Protein AF-A0A2V8G2F8-F1 (afdb_monomer)

Radius of gyration: 32.73 Å; Cα contacts (8 Å, |Δi|>4): 44; chains: 1; bounding box: 35×103×23 Å

Solvent-accessible surface area (backbone atoms only — not comparable to full-atom values): 5157 Å² total; per-residue (Å²): 143,82,89,82,77,84,78,80,83,79,76,80,81,80,70,84,77,74,73,76,74,78,73,80,69,78,70,74,78,72,82,82,72,46,71,67,55,50,40,32,48,44,48,53,66,35,79,44,55,71,45,35,56,50,26,42,51,52,21,44,73,72,76,41,60,56,88,78,44,84,61,67,82,78,46,84,118

Sequence (77 aa):
MALSTSRTRRKPRASTTRRPAPTSRKRPAGERYTVARKAEFLLNNAATAAEYEVARREVKALGLDPDAVPHVARQAR

Secondary structure (DSSP, 8-state):
---------PPP------PPP-----PPP-----HHHHHHHHHHH--SHHHHHHHHHHHHHTT--TTTS----TT--

Foldseek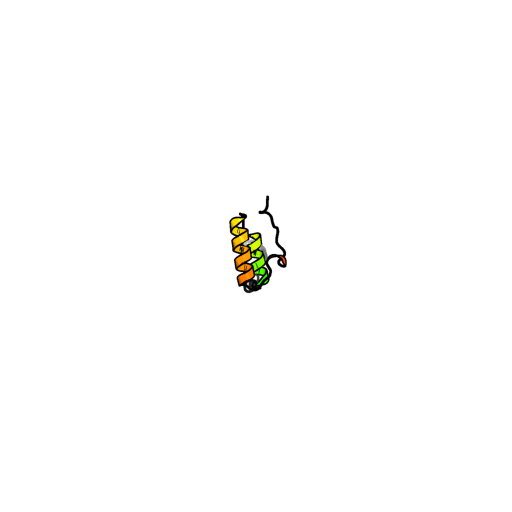 3Di:
DDDDDDDDDDDPDDDPDPPPDPPPPPDPPPDPQDLLNVLQCQCAPDPEPVSNVVSQVVNVVSVHHSVPRDYDPPHPD

pLDDT: mean 74.23, std 14.75, range [43.88, 93.69]

Mean predicted aligned error: 14.92 Å

Structure (mmCIF, N/CA/C/O backbone):
data_AF-A0A2V8G2F8-F1
#
_entry.id   AF-A0A2V8G2F8-F1
#
loop_
_atom_site.group_PDB
_atom_site.id
_atom_site.type_symbol
_atom_site.label_atom_id
_atom_site.label_alt_id
_atom_site.label_comp_id
_atom_site.label_asym_id
_atom_site.label_entity_id
_atom_site.label_seq_id
_atom_site.pdbx_PDB_ins_code
_atom_site.Cartn_x
_atom_site.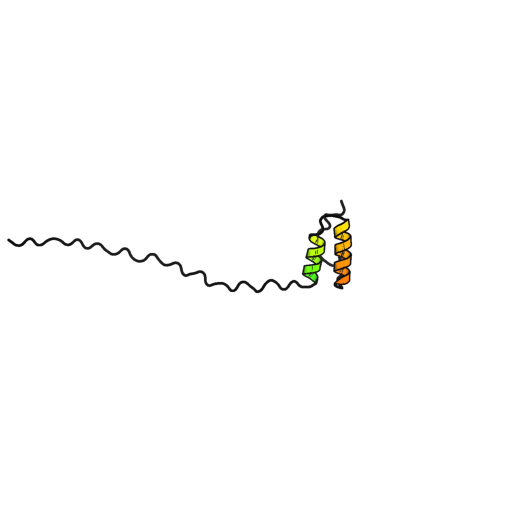Cartn_y
_atom_site.Cartn_z
_atom_site.occupancy
_atom_site.B_iso_or_equiv
_atom_site.auth_seq_id
_atom_site.auth_comp_id
_atom_site.auth_asym_id
_atom_site.auth_atom_id
_atom_site.pdbx_PDB_model_num
ATOM 1 N N . MET A 1 1 ? -22.366 94.094 -6.016 1.00 45.78 1 MET A N 1
ATOM 2 C CA . MET A 1 1 ? -21.206 93.306 -5.544 1.00 45.78 1 MET A CA 1
ATOM 3 C C . MET A 1 1 ? -21.708 92.162 -4.672 1.00 45.78 1 MET A C 1
ATOM 5 O O . MET A 1 1 ? -22.096 92.420 -3.547 1.00 45.78 1 MET A O 1
ATOM 9 N N . ALA A 1 2 ? -21.761 90.935 -5.197 1.00 45.97 2 ALA A N 1
ATOM 10 C CA . ALA A 1 2 ? -21.821 89.696 -4.410 1.00 45.97 2 ALA A CA 1
ATOM 11 C C . ALA A 1 2 ? -21.520 88.520 -5.356 1.00 45.97 2 ALA A C 1
ATOM 13 O O . ALA A 1 2 ? -22.326 88.174 -6.216 1.00 45.97 2 ALA A O 1
ATOM 14 N N . LEU A 1 3 ? -20.306 87.983 -5.253 1.00 52.03 3 LEU A N 1
ATOM 15 C CA . LEU A 1 3 ? -19.785 86.883 -6.063 1.00 52.03 3 LEU A CA 1
ATOM 16 C C . LEU A 1 3 ? -20.387 85.563 -5.558 1.00 52.03 3 LEU A C 1
ATOM 18 O O . LEU A 1 3 ? -19.993 85.069 -4.504 1.00 52.03 3 LEU A O 1
ATOM 22 N N . SER A 1 4 ? -21.342 84.996 -6.297 1.00 43.88 4 SER A N 1
ATOM 23 C CA . SER A 1 4 ? -21.880 83.660 -6.019 1.00 43.88 4 SER A CA 1
ATOM 24 C C . SER A 1 4 ? -20.966 82.618 -6.661 1.00 43.88 4 SER A C 1
ATOM 26 O O . SER A 1 4 ? -20.974 82.419 -7.876 1.00 43.88 4 SER A O 1
ATOM 28 N N . THR A 1 5 ? -20.100 82.012 -5.854 1.00 60.44 5 THR A N 1
ATOM 29 C CA . THR A 1 5 ? -19.135 81.010 -6.305 1.00 60.44 5 THR A CA 1
ATOM 30 C C . THR A 1 5 ? -19.820 79.657 -6.502 1.00 60.44 5 THR A C 1
ATOM 32 O O . THR A 1 5 ? -20.410 79.062 -5.600 1.00 60.44 5 THR A O 1
ATOM 35 N N . SER A 1 6 ? -19.741 79.155 -7.730 1.00 53.50 6 SER A N 1
ATOM 36 C CA . SER A 1 6 ? -20.261 77.868 -8.179 1.00 53.50 6 SER A CA 1
ATOM 37 C C . SER A 1 6 ? -19.492 76.707 -7.537 1.00 53.50 6 SER A C 1
ATOM 39 O O . SER A 1 6 ? -18.425 76.293 -7.988 1.00 53.50 6 SER A O 1
ATOM 41 N N . ARG A 1 7 ? -20.047 76.139 -6.461 1.00 59.94 7 ARG A N 1
ATOM 42 C CA . ARG A 1 7 ? -19.494 74.954 -5.792 1.00 59.94 7 ARG A CA 1
ATOM 43 C C . ARG A 1 7 ? -19.811 73.699 -6.614 1.00 59.94 7 ARG A C 1
ATOM 45 O O . ARG A 1 7 ? -20.896 73.130 -6.531 1.00 59.94 7 ARG A O 1
ATOM 52 N N . THR A 1 8 ? -18.853 73.264 -7.428 1.00 58.44 8 THR A N 1
ATOM 53 C CA . THR A 1 8 ? -18.925 72.030 -8.225 1.00 58.44 8 THR A CA 1
ATOM 54 C C . THR A 1 8 ? -19.195 70.807 -7.343 1.00 58.44 8 THR A C 1
ATOM 56 O O . THR A 1 8 ? -18.386 70.441 -6.488 1.00 58.44 8 THR A O 1
ATOM 59 N N . ARG A 1 9 ? -20.330 70.144 -7.575 1.00 57.88 9 ARG A N 1
ATOM 60 C CA . ARG A 1 9 ? -20.762 68.923 -6.885 1.00 57.88 9 ARG A CA 1
ATOM 61 C C . ARG A 1 9 ? -19.988 67.711 -7.427 1.00 57.88 9 ARG A C 1
ATOM 63 O O . ARG A 1 9 ? -20.434 67.060 -8.368 1.00 57.88 9 ARG A O 1
ATOM 70 N N . ARG A 1 10 ? -18.823 67.386 -6.853 1.00 57.66 10 ARG A N 1
ATOM 71 C CA . ARG A 1 10 ? -18.165 66.089 -7.109 1.00 57.66 10 ARG A CA 1
ATOM 72 C C . ARG A 1 10 ? -18.976 64.975 -6.431 1.00 57.66 10 ARG A C 1
ATOM 74 O O . ARG A 1 10 ? -19.153 64.988 -5.217 1.0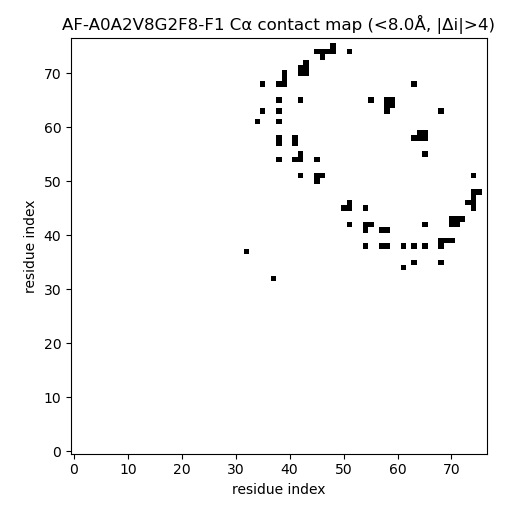0 57.66 10 ARG A O 1
ATOM 81 N N . LYS A 1 11 ? -19.491 64.029 -7.224 1.00 60.09 11 LYS A N 1
ATOM 82 C CA . LYS A 1 11 ? -20.160 62.806 -6.743 1.00 60.09 11 LYS A CA 1
ATOM 83 C C . LYS A 1 11 ? -19.159 61.935 -5.960 1.00 60.09 11 LYS A C 1
ATOM 85 O O . LYS A 1 11 ? -18.037 61.775 -6.443 1.00 60.09 11 LYS A O 1
ATOM 90 N N . PRO A 1 12 ? -19.526 61.316 -4.826 1.00 58.16 12 PRO A N 1
ATOM 91 C CA . PRO A 1 12 ? -18.706 60.256 -4.254 1.00 58.16 12 PRO A CA 1
ATOM 92 C C . PRO A 1 12 ? -18.773 59.024 -5.169 1.00 58.16 12 PRO A C 1
ATOM 94 O O . PRO A 1 12 ? -19.856 58.579 -5.552 1.00 58.16 12 PRO A O 1
ATOM 97 N N . ARG A 1 13 ? -17.612 58.483 -5.555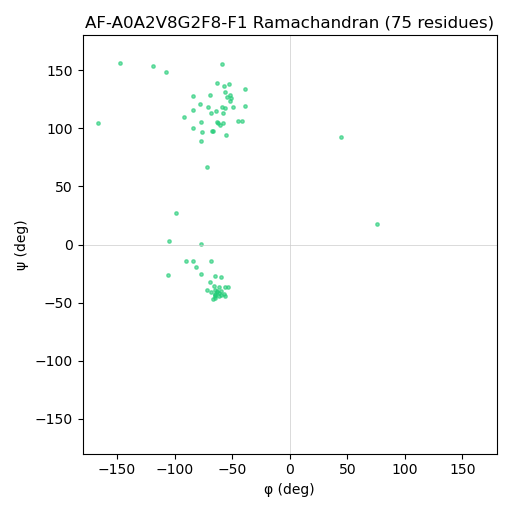 1.00 56.78 13 ARG A N 1
ATOM 98 C CA . ARG A 1 13 ? -17.521 57.183 -6.233 1.00 56.78 13 ARG A CA 1
ATOM 99 C C . ARG A 1 13 ? -18.030 56.125 -5.255 1.00 56.78 13 ARG A C 1
ATOM 101 O O . ARG A 1 13 ? -17.440 55.933 -4.196 1.00 56.78 13 ARG A O 1
ATOM 108 N N . ALA A 1 14 ? -19.144 55.491 -5.605 1.00 55.28 14 ALA A N 1
ATOM 109 C CA . ALA A 1 14 ? -19.731 54.414 -4.832 1.00 55.28 14 ALA A CA 1
ATOM 110 C C . ALA A 1 14 ? -18.726 53.260 -4.683 1.00 55.28 14 ALA A C 1
ATOM 112 O O . ALA A 1 14 ? -18.270 52.686 -5.668 1.00 55.28 14 ALA A O 1
ATOM 113 N N . SER A 1 15 ? -18.388 52.987 -3.426 1.00 54.62 15 SER A N 1
ATOM 114 C CA . SER A 1 15 ? -18.260 51.658 -2.837 1.00 54.62 15 SER A CA 1
ATOM 115 C C . SER A 1 15 ? -17.523 50.613 -3.675 1.00 54.62 15 SER A C 1
ATOM 117 O O . SER A 1 15 ? -18.136 49.841 -4.407 1.00 54.62 15 SER A O 1
ATOM 119 N N . THR A 1 16 ? -16.210 50.502 -3.458 1.00 62.12 16 THR A N 1
ATOM 120 C CA . THR A 1 16 ? -15.479 49.242 -3.631 1.00 62.12 16 THR A CA 1
ATOM 121 C C . THR A 1 16 ? -16.295 48.133 -2.974 1.00 62.12 16 THR A C 1
ATOM 123 O O . THR A 1 16 ? -16.393 48.075 -1.747 1.00 62.12 16 THR A O 1
ATOM 126 N N . THR A 1 17 ? -16.934 47.284 -3.775 1.00 63.53 17 THR A N 1
ATOM 127 C CA . THR A 1 17 ? -17.645 46.108 -3.285 1.00 63.53 17 THR A CA 1
ATOM 128 C C . THR A 1 17 ? -16.634 45.259 -2.525 1.00 63.53 17 THR A C 1
ATOM 130 O O . THR A 1 17 ? -15.760 44.627 -3.117 1.00 63.53 17 THR A O 1
ATOM 133 N N . ARG A 1 18 ? -16.703 45.291 -1.191 1.00 65.25 18 ARG A N 1
ATOM 134 C CA . ARG A 1 18 ? -15.929 44.409 -0.319 1.00 65.25 18 ARG A CA 1
ATOM 135 C C . ARG A 1 18 ? -16.355 42.994 -0.691 1.00 65.25 18 ARG A C 1
ATOM 137 O O . ARG A 1 18 ? -17.465 42.585 -0.358 1.00 65.25 18 ARG A O 1
ATOM 144 N N . ARG A 1 19 ? -15.517 42.278 -1.446 1.00 66.50 19 ARG A N 1
ATOM 145 C CA . ARG A 1 19 ? -15.750 40.868 -1.773 1.00 66.50 19 ARG A CA 1
ATOM 146 C C . ARG A 1 19 ? -16.006 40.154 -0.438 1.00 66.50 19 ARG A C 1
ATOM 148 O O . ARG A 1 19 ? -15.176 40.317 0.463 1.00 66.50 19 ARG A O 1
ATOM 155 N N . PRO A 1 20 ? -17.142 39.462 -0.246 1.00 68.38 20 PRO A N 1
ATOM 156 C CA . PRO A 1 20 ? -17.392 38.787 1.018 1.00 68.38 20 PRO A CA 1
ATOM 157 C C . PRO A 1 20 ? -16.239 37.817 1.278 1.00 68.38 20 PRO A C 1
ATOM 159 O O . PRO A 1 20 ? -15.745 37.163 0.353 1.00 68.38 20 PRO A O 1
ATOM 162 N N . ALA A 1 21 ? -15.759 37.795 2.523 1.00 66.75 21 ALA A N 1
ATOM 163 C CA . ALA A 1 21 ? -14.703 36.883 2.935 1.00 66.75 21 ALA A CA 1
ATOM 164 C C . ALA A 1 21 ? -15.114 35.455 2.545 1.00 66.75 21 ALA A C 1
ATOM 166 O O . ALA A 1 21 ? -16.293 35.118 2.708 1.00 66.75 21 ALA A O 1
ATOM 167 N N . PRO A 1 22 ? -14.200 34.617 2.017 1.00 68.00 22 PRO A N 1
ATOM 168 C CA . PRO A 1 22 ? -14.532 33.224 1.793 1.00 68.00 22 PRO A CA 1
ATOM 169 C C . PRO A 1 22 ? -14.936 32.656 3.150 1.00 68.00 22 PRO A C 1
ATOM 171 O O . PRO A 1 22 ? -14.128 32.607 4.077 1.00 68.00 22 PRO A O 1
ATOM 174 N N . THR A 1 23 ? -16.209 32.290 3.285 1.00 66.19 23 THR A N 1
ATOM 175 C CA . THR A 1 23 ? -16.694 31.518 4.423 1.00 66.19 23 THR A CA 1
ATOM 176 C C . THR A 1 23 ? -15.737 30.351 4.565 1.00 66.19 23 THR A C 1
ATOM 178 O O . THR A 1 23 ? -15.575 29.595 3.602 1.00 66.19 23 THR A O 1
ATOM 181 N N . SER A 1 24 ? -15.050 30.266 5.705 1.00 65.31 24 SER A N 1
ATOM 182 C CA . SER A 1 24 ? -14.133 29.177 6.016 1.00 65.31 24 SER A CA 1
ATOM 183 C C . SER A 1 24 ? -14.919 27.878 5.880 1.00 65.31 24 SER A C 1
ATOM 185 O O . SER A 1 24 ? -15.664 27.487 6.778 1.00 65.31 24 SER A O 1
ATOM 187 N N . ARG A 1 25 ? -14.852 27.253 4.698 1.00 67.69 25 ARG A N 1
ATOM 188 C CA . ARG A 1 25 ? -15.408 25.925 4.479 1.00 67.69 25 ARG A CA 1
ATOM 189 C C . ARG A 1 25 ? -14.586 25.060 5.401 1.00 67.69 25 ARG A C 1
ATOM 191 O O . ARG A 1 25 ? -13.400 24.865 5.139 1.00 67.69 25 ARG A O 1
ATOM 198 N N . LYS A 1 26 ? -15.196 24.650 6.514 1.00 66.94 26 LYS A N 1
ATOM 199 C CA . LYS A 1 26 ? -14.629 23.715 7.478 1.00 66.94 26 LYS A CA 1
ATOM 200 C C . LYS A 1 26 ? -13.956 22.618 6.661 1.00 66.94 26 LYS A C 1
ATOM 202 O O . LYS A 1 26 ? -14.647 21.864 5.978 1.00 66.94 26 LYS A O 1
ATOM 207 N N . ARG A 1 27 ? -12.618 22.627 6.618 1.00 63.91 27 ARG A N 1
ATOM 208 C CA . ARG A 1 27 ? -11.868 21.617 5.871 1.00 63.91 27 ARG A CA 1
ATOM 209 C C . ARG A 1 27 ? -12.353 20.274 6.412 1.00 63.91 27 ARG A C 1
ATOM 211 O O . ARG A 1 27 ? -12.407 20.150 7.641 1.00 63.91 27 ARG A O 1
ATOM 218 N N . PRO A 1 28 ? -12.794 19.333 5.558 1.00 64.12 28 PRO A N 1
ATOM 219 C CA . PRO A 1 28 ? -13.223 18.038 6.053 1.00 64.12 28 PRO A CA 1
ATOM 220 C C . PRO A 1 28 ? -12.097 17.499 6.934 1.00 64.12 28 PRO A C 1
ATOM 222 O O . PRO A 1 28 ? -10.923 17.573 6.563 1.00 64.12 28 PRO A O 1
ATOM 225 N N . ALA A 1 29 ? -12.456 17.082 8.149 1.00 63.03 29 ALA A N 1
ATOM 226 C CA . ALA A 1 29 ? -11.521 16.417 9.041 1.00 63.03 29 ALA A CA 1
ATOM 227 C C . ALA A 1 29 ? -10.888 15.278 8.234 1.00 63.03 29 ALA A C 1
ATOM 229 O O . ALA A 1 29 ? -11.633 14.534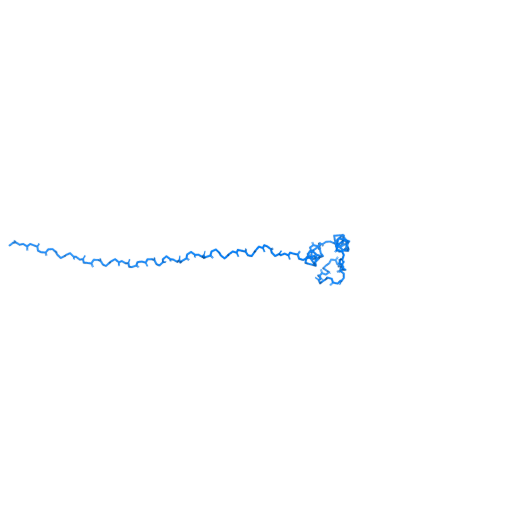 7.597 1.00 63.03 29 ALA A O 1
ATOM 230 N N . GLY A 1 30 ? -9.550 15.253 8.185 1.00 61.34 30 GLY A N 1
ATOM 231 C CA . GLY A 1 30 ? -8.765 14.465 7.234 1.00 61.34 30 GLY A CA 1
ATOM 232 C C . GLY A 1 30 ? -9.358 13.084 6.980 1.00 61.34 30 GLY A C 1
ATOM 233 O O . GLY A 1 30 ? -9.785 12.412 7.920 1.00 61.34 30 GLY A O 1
ATOM 234 N N . GLU A 1 31 ? -9.431 12.719 5.700 1.00 60.28 31 GLU A N 1
ATOM 235 C CA . GLU A 1 31 ? -9.989 11.459 5.217 1.00 60.28 31 GLU A CA 1
ATOM 236 C C . GLU A 1 31 ? -9.603 10.311 6.153 1.00 60.28 31 GLU A C 1
ATOM 238 O O . GLU A 1 31 ? -8.423 10.048 6.399 1.00 60.28 31 GLU A O 1
ATOM 243 N N . ARG A 1 32 ? -10.608 9.657 6.745 1.00 64.62 32 ARG A N 1
ATOM 244 C CA . ARG A 1 32 ? -10.381 8.493 7.599 1.00 64.62 32 ARG A CA 1
ATOM 245 C C . ARG A 1 32 ? -9.842 7.382 6.707 1.00 64.62 32 ARG A C 1
ATOM 247 O O . ARG A 1 32 ? -10.616 6.706 6.037 1.00 64.62 32 ARG A O 1
ATOM 254 N N . TYR A 1 33 ? -8.522 7.218 6.687 1.00 71.75 33 TYR A N 1
ATOM 255 C CA . TYR A 1 33 ? -7.875 6.144 5.947 1.00 71.75 33 TYR A CA 1
ATOM 256 C C . TYR A 1 33 ? -8.334 4.804 6.515 1.00 71.75 33 TYR A C 1
ATOM 258 O O . TYR A 1 33 ? -7.912 4.392 7.600 1.00 71.75 33 TYR A O 1
ATOM 266 N N . THR A 1 34 ? -9.224 4.141 5.778 1.00 82.75 34 THR A N 1
ATOM 267 C CA . THR A 1 34 ? -9.588 2.752 6.038 1.00 82.75 34 THR A CA 1
ATOM 268 C C . THR A 1 34 ? -8.335 1.887 5.954 1.00 82.75 34 THR A C 1
ATOM 270 O O . THR A 1 34 ? -7.349 2.238 5.299 1.00 82.75 34 THR A O 1
ATOM 273 N N . VAL A 1 35 ? -8.360 0.739 6.628 1.00 83.69 35 VAL A N 1
ATOM 274 C CA . VAL A 1 35 ? -7.226 -0.197 6.645 1.00 83.69 35 VAL A CA 1
ATOM 275 C C . VAL A 1 35 ? -6.836 -0.604 5.216 1.00 83.69 35 VAL A C 1
ATOM 277 O O . VAL A 1 35 ? -5.654 -0.643 4.888 1.00 83.69 35 VAL A O 1
ATOM 280 N N . ALA A 1 36 ? -7.832 -0.760 4.336 1.00 82.00 36 ALA A N 1
ATOM 281 C CA . ALA A 1 36 ? -7.646 -1.005 2.907 1.00 82.00 36 ALA A CA 1
ATOM 282 C C . ALA A 1 36 ? -6.867 0.117 2.202 1.00 82.00 36 ALA A C 1
ATOM 284 O O . ALA A 1 36 ? -5.942 -0.156 1.443 1.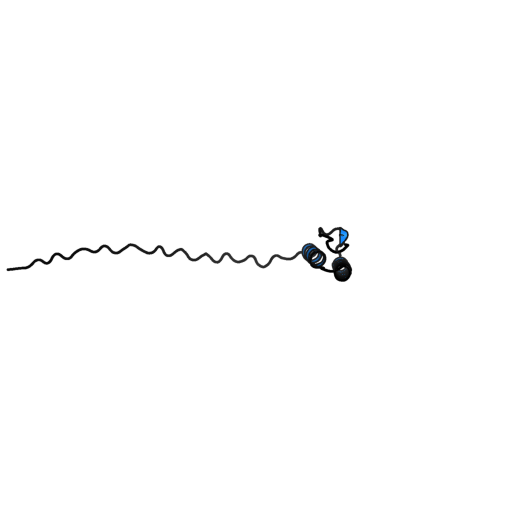00 82.00 36 ALA A O 1
ATOM 285 N N . ARG A 1 37 ? -7.176 1.386 2.496 1.00 86.38 37 ARG A N 1
ATOM 286 C CA . ARG A 1 37 ? -6.477 2.521 1.883 1.00 86.38 37 ARG A CA 1
ATOM 287 C C . ARG A 1 37 ? -5.030 2.640 2.364 1.00 86.38 37 ARG A C 1
ATOM 289 O O . ARG A 1 37 ? -4.165 3.042 1.592 1.00 86.38 37 ARG A O 1
ATOM 296 N N . LYS A 1 38 ? -4.750 2.264 3.617 1.00 87.12 38 LYS A N 1
ATOM 297 C CA . LYS A 1 38 ? -3.369 2.162 4.120 1.00 87.12 38 LYS A CA 1
ATOM 298 C C . LYS A 1 38 ? -2.593 1.070 3.389 1.00 87.12 38 LYS A C 1
ATOM 300 O O . LYS A 1 38 ? -1.468 1.321 2.976 1.00 87.12 38 LYS A O 1
ATOM 305 N N . ALA A 1 39 ? -3.204 -0.097 3.186 1.00 89.69 39 ALA A N 1
ATOM 306 C CA . ALA A 1 39 ? -2.581 -1.188 2.445 1.00 89.69 39 ALA A CA 1
ATOM 307 C C . ALA A 1 39 ? -2.270 -0.804 0.991 1.00 89.69 39 ALA A C 1
ATOM 309 O O . ALA A 1 39 ? -1.163 -1.030 0.510 1.00 89.69 39 ALA A O 1
ATOM 310 N N . GLU A 1 40 ? -3.213 -0.145 0.319 1.00 88.81 40 GLU A N 1
ATOM 311 C CA . GLU A 1 40 ? -3.017 0.377 -1.036 1.00 88.81 40 GLU A CA 1
ATOM 312 C C . GLU A 1 40 ? -1.860 1.377 -1.101 1.00 88.81 40 GLU A C 1
ATOM 314 O O . GLU A 1 40 ? -1.069 1.363 -2.044 1.00 88.81 40 GLU A O 1
ATOM 319 N N . PHE A 1 41 ? -1.734 2.236 -0.089 1.00 88.44 41 PHE A N 1
ATOM 320 C CA . PHE A 1 41 ? -0.636 3.188 -0.018 1.00 88.44 41 PHE A CA 1
ATOM 321 C C . PHE A 1 41 ? 0.711 2.487 0.173 1.00 88.44 41 PHE A C 1
ATOM 323 O O . PHE A 1 41 ? 1.641 2.791 -0.564 1.00 88.44 41 PHE A O 1
ATOM 330 N N . LEU A 1 42 ? 0.811 1.523 1.095 1.00 89.69 42 LEU A N 1
ATOM 331 C CA . LEU A 1 42 ? 2.042 0.757 1.330 1.00 89.69 42 LEU A CA 1
ATOM 332 C C . LEU A 1 42 ? 2.538 0.067 0.052 1.00 89.69 42 LEU A C 1
ATOM 334 O O . LEU A 1 42 ? 3.719 0.146 -0.277 1.00 89.69 42 LEU A O 1
ATOM 338 N N . LEU A 1 43 ? 1.628 -0.555 -0.701 1.00 89.69 43 LEU A N 1
ATOM 339 C CA . LEU A 1 43 ? 1.977 -1.277 -1.926 1.00 89.69 43 LEU A CA 1
ATOM 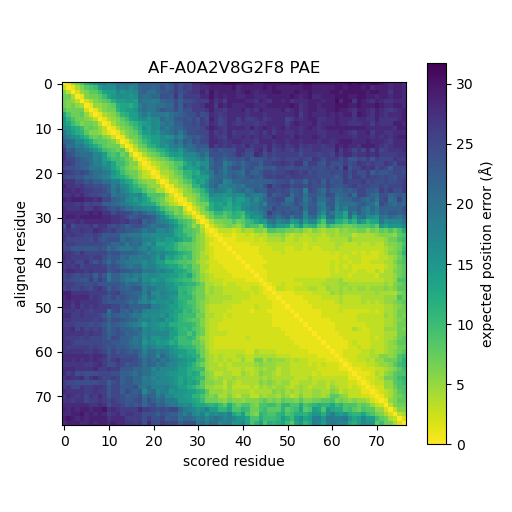340 C C . LEU A 1 43 ? 2.359 -0.337 -3.080 1.00 89.69 43 LEU A C 1
ATOM 342 O O . LEU A 1 43 ? 3.293 -0.639 -3.820 1.00 89.69 43 LEU A O 1
ATOM 346 N N . ASN A 1 44 ? 1.675 0.804 -3.233 1.00 88.75 44 ASN A N 1
ATOM 347 C CA . ASN A 1 44 ? 1.974 1.767 -4.301 1.00 88.75 44 ASN A CA 1
ATOM 348 C C . ASN A 1 44 ? 3.220 2.624 -4.030 1.00 88.75 44 ASN A C 1
ATOM 350 O O . ASN A 1 44 ? 3.805 3.135 -4.983 1.00 88.75 44 ASN A O 1
ATOM 354 N N . ASN A 1 45 ? 3.596 2.826 -2.762 1.00 89.50 45 ASN A N 1
ATOM 355 C CA . ASN A 1 45 ? 4.745 3.661 -2.393 1.00 89.50 45 ASN A CA 1
ATOM 356 C C . ASN A 1 45 ? 6.066 2.892 -2.309 1.00 89.50 45 ASN A C 1
ATOM 358 O O . ASN A 1 45 ? 7.122 3.516 -2.270 1.00 89.50 45 ASN A O 1
ATOM 362 N N . ALA A 1 46 ? 6.029 1.559 -2.288 1.00 90.69 46 ALA A N 1
ATOM 363 C CA . ALA A 1 46 ? 7.242 0.778 -2.478 1.00 90.69 46 ALA A CA 1
ATOM 364 C C . ALA A 1 46 ? 7.893 1.187 -3.820 1.00 90.69 46 ALA A C 1
ATOM 366 O O . ALA A 1 46 ? 7.205 1.318 -4.837 1.00 90.69 46 ALA A O 1
ATOM 367 N N . ALA A 1 47 ? 9.197 1.461 -3.822 1.00 85.62 47 ALA A N 1
ATOM 368 C CA . ALA A 1 47 ? 9.936 1.861 -5.019 1.00 85.62 47 ALA A CA 1
ATOM 369 C C . ALA A 1 47 ? 10.831 0.728 -5.542 1.00 85.62 47 ALA A C 1
ATOM 371 O O . ALA A 1 47 ? 11.119 0.665 -6.739 1.00 85.62 47 ALA A O 1
ATOM 372 N N . THR A 1 48 ? 11.248 -0.172 -4.650 1.00 87.88 48 THR A N 1
ATOM 373 C CA . THR A 1 48 ? 12.097 -1.330 -4.936 1.00 87.88 48 THR A CA 1
ATOM 374 C C . THR A 1 48 ? 11.415 -2.664 -4.615 1.00 87.88 48 THR A C 1
ATOM 376 O O . THR A 1 48 ? 10.606 -2.775 -3.696 1.00 87.88 48 THR A O 1
ATOM 379 N N . ALA A 1 49 ? 11.818 -3.736 -5.306 1.00 88.12 49 ALA A N 1
ATOM 380 C CA . ALA A 1 49 ? 11.296 -5.083 -5.051 1.00 88.12 49 ALA A CA 1
ATOM 381 C C . ALA A 1 49 ? 11.411 -5.513 -3.571 1.00 88.12 49 ALA A C 1
ATOM 383 O O . ALA A 1 49 ? 10.493 -6.131 -3.035 1.00 88.12 49 ALA A O 1
ATOM 384 N N . ALA A 1 50 ? 12.496 -5.126 -2.888 1.00 89.06 50 ALA A N 1
ATOM 385 C CA . ALA A 1 50 ? 12.680 -5.391 -1.462 1.00 89.06 50 ALA A CA 1
ATOM 386 C C . ALA A 1 50 ? 11.637 -4.663 -0.592 1.00 89.06 50 ALA A C 1
ATOM 388 O O . ALA A 1 50 ? 11.055 -5.262 0.312 1.00 89.06 50 ALA A O 1
ATOM 389 N N . GLU A 1 51 ? 11.347 -3.393 -0.886 1.00 88.75 51 GLU A N 1
ATOM 390 C CA . GLU A 1 51 ? 10.297 -2.629 -0.198 1.00 88.75 51 GLU A CA 1
ATOM 391 C C . GLU A 1 51 ? 8.907 -3.201 -0.479 1.00 88.75 51 GLU A C 1
ATOM 393 O O . GLU A 1 51 ? 8.069 -3.247 0.419 1.00 88.75 51 GLU A O 1
ATOM 398 N N . TYR A 1 52 ? 8.665 -3.697 -1.694 1.00 90.00 52 TYR A N 1
ATOM 399 C CA . TYR A 1 52 ? 7.398 -4.330 -2.046 1.00 90.00 52 TYR A CA 1
ATOM 400 C C . TYR A 1 52 ? 7.156 -5.622 -1.249 1.00 90.00 52 TYR A C 1
ATOM 402 O O . TYR A 1 52 ? 6.044 -5.870 -0.779 1.00 90.00 52 TYR A O 1
ATOM 410 N N . GLU A 1 53 ? 8.189 -6.438 -1.022 1.00 90.81 53 GLU A N 1
ATOM 411 C CA . GLU A 1 53 ? 8.071 -7.618 -0.159 1.00 90.81 53 GLU A CA 1
ATOM 412 C C . GLU A 1 53 ? 7.744 -7.259 1.293 1.00 90.81 53 GLU A C 1
ATOM 414 O O . GLU A 1 53 ? 6.903 -7.918 1.914 1.00 90.81 53 GLU A O 1
ATOM 419 N N . VAL A 1 54 ? 8.370 -6.206 1.827 1.00 92.19 54 VAL A N 1
ATOM 420 C CA . VAL A 1 54 ? 8.077 -5.696 3.174 1.00 92.19 54 VAL A CA 1
ATOM 421 C C . VAL A 1 54 ? 6.646 -5.165 3.240 1.00 92.19 54 VAL A C 1
ATOM 423 O O . VAL A 1 54 ? 5.892 -5.569 4.127 1.00 92.19 54 VAL A O 1
ATOM 426 N N . ALA A 1 55 ? 6.222 -4.375 2.252 1.00 91.94 55 ALA A N 1
ATOM 427 C CA . ALA A 1 55 ? 4.859 -3.866 2.153 1.00 91.94 55 ALA A CA 1
ATOM 428 C C . ALA A 1 55 ? 3.827 -5.005 2.136 1.00 91.94 55 ALA A C 1
ATOM 430 O O . ALA A 1 55 ? 2.840 -4.949 2.866 1.00 91.94 55 ALA A O 1
ATOM 431 N N . ARG A 1 56 ? 4.068 -6.099 1.395 1.00 91.62 56 ARG A N 1
ATOM 432 C CA . ARG A 1 56 ? 3.169 -7.270 1.412 1.00 91.62 56 ARG A CA 1
ATOM 433 C C . ARG A 1 56 ? 3.065 -7.922 2.790 1.00 91.62 56 ARG A C 1
ATOM 435 O O . ARG A 1 56 ? 1.985 -8.387 3.155 1.00 91.62 56 ARG A O 1
ATOM 442 N N . ARG A 1 57 ? 4.152 -7.967 3.565 1.00 93.69 57 ARG A N 1
ATOM 443 C CA . ARG A 1 57 ? 4.125 -8.489 4.943 1.00 93.69 57 ARG A CA 1
ATOM 444 C C . ARG A 1 57 ? 3.326 -7.577 5.868 1.00 93.69 57 ARG A C 1
ATOM 446 O O . ARG A 1 57 ? 2.536 -8.083 6.659 1.00 93.69 57 ARG A O 1
ATOM 453 N N . GLU A 1 58 ? 3.473 -6.263 5.733 1.00 92.06 58 GLU A N 1
ATOM 454 C CA . GLU A 1 58 ? 2.693 -5.293 6.507 1.00 92.06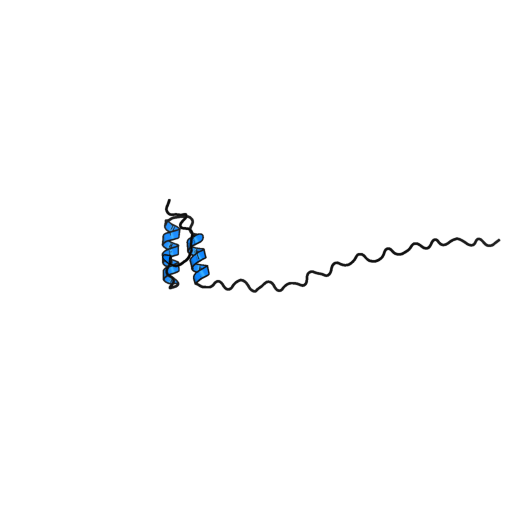 58 GLU A CA 1
ATOM 455 C C . GLU A 1 58 ? 1.199 -5.360 6.177 1.00 92.06 58 GLU A C 1
ATOM 457 O O . GLU A 1 58 ? 0.371 -5.386 7.083 1.00 92.06 58 GLU A O 1
ATOM 462 N N . VAL A 1 59 ? 0.835 -5.480 4.897 1.00 91.31 59 VAL A N 1
ATOM 463 C CA . VAL A 1 59 ? -0.567 -5.647 4.482 1.00 91.31 59 VAL A CA 1
ATOM 464 C C . VAL A 1 59 ? -1.172 -6.931 5.055 1.00 91.31 59 VAL A C 1
ATOM 466 O O . VAL A 1 59 ? -2.278 -6.894 5.597 1.00 91.31 59 VAL A O 1
ATOM 469 N N . LYS A 1 60 ? -0.417 -8.038 5.048 1.00 91.38 60 LYS A N 1
ATOM 470 C CA . LYS A 1 60 ? -0.829 -9.288 5.707 1.00 91.38 60 LYS A CA 1
ATOM 471 C C . LYS A 1 60 ? -0.975 -9.128 7.221 1.00 91.38 60 LYS A C 1
ATOM 473 O O . LYS A 1 60 ? -1.929 -9.646 7.792 1.00 91.38 60 LYS A O 1
ATOM 478 N N . ALA A 1 61 ? -0.077 -8.386 7.871 1.00 90.81 61 ALA A N 1
ATOM 479 C CA . ALA A 1 61 ? -0.166 -8.094 9.303 1.00 90.81 61 ALA A CA 1
ATOM 480 C C . ALA A 1 61 ? -1.392 -7.231 9.657 1.00 90.81 61 ALA A C 1
ATOM 482 O O . ALA A 1 61 ? -1.933 -7.345 10.754 1.00 90.81 61 ALA A O 1
ATOM 483 N N . LEU A 1 62 ? -1.872 -6.416 8.713 1.00 86.19 62 LEU A N 1
ATOM 484 C CA . LEU A 1 62 ? -3.129 -5.671 8.821 1.00 86.19 62 LEU A CA 1
ATOM 485 C C . LEU A 1 62 ? -4.379 -6.542 8.573 1.00 86.19 62 LEU A C 1
ATOM 487 O O . LEU A 1 62 ? -5.494 -6.023 8.638 1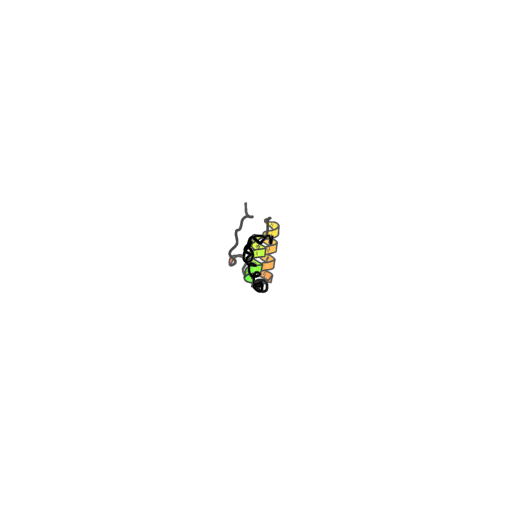.00 86.19 62 LEU A O 1
ATOM 491 N N . GLY A 1 63 ? -4.213 -7.841 8.298 1.00 90.00 63 GLY A N 1
ATOM 492 C CA . GLY A 1 63 ? -5.305 -8.782 8.028 1.00 90.00 63 GLY A CA 1
ATOM 493 C C . GLY A 1 63 ? -5.915 -8.640 6.633 1.00 90.00 63 GLY A C 1
ATOM 494 O O . GLY A 1 63 ? -7.031 -9.098 6.400 1.00 90.00 63 GLY A O 1
ATOM 495 N N . LEU A 1 64 ? -5.210 -7.977 5.716 1.00 87.31 64 LEU A N 1
ATOM 496 C CA . LEU A 1 64 ? -5.629 -7.781 4.335 1.00 87.31 64 LEU A CA 1
ATOM 497 C C . LEU A 1 64 ? -4.786 -8.656 3.410 1.00 87.31 64 LEU A C 1
ATOM 499 O O . LEU A 1 64 ? -3.610 -8.916 3.670 1.00 87.31 64 LEU A O 1
ATOM 503 N N . ASP A 1 65 ? -5.389 -9.095 2.312 1.00 86.50 65 ASP A N 1
ATOM 504 C CA . ASP A 1 65 ? -4.665 -9.810 1.270 1.00 86.50 65 ASP A CA 1
ATOM 505 C C . ASP A 1 65 ? -3.999 -8.796 0.322 1.00 86.50 65 ASP A C 1
ATOM 507 O O . ASP A 1 65 ? -4.715 -8.020 -0.320 1.00 86.50 65 ASP A O 1
ATOM 511 N N . PRO A 1 66 ? -2.655 -8.746 0.232 1.00 84.50 66 PRO A N 1
ATOM 512 C CA . PRO A 1 66 ? -1.964 -7.813 -0.654 1.00 84.50 66 PRO A CA 1
ATOM 513 C C . PRO A 1 66 ? -2.330 -7.991 -2.127 1.00 84.50 66 PRO A C 1
ATOM 515 O O . PRO A 1 66 ? -2.296 -7.007 -2.861 1.00 84.50 66 PRO A O 1
ATOM 518 N N . ASP A 1 67 ? -2.714 -9.198 -2.547 1.00 85.31 67 ASP A N 1
ATOM 519 C CA . ASP A 1 67 ? -3.083 -9.470 -3.938 1.00 85.31 67 ASP A CA 1
ATOM 520 C C . ASP A 1 67 ? -4.538 -9.052 -4.243 1.00 85.31 67 ASP A C 1
ATOM 522 O O . ASP A 1 67 ? -4.888 -8.799 -5.395 1.00 85.31 67 ASP A O 1
ATOM 526 N N . ALA A 1 68 ? -5.378 -8.890 -3.212 1.00 87.12 68 ALA A N 1
ATOM 527 C CA . ALA A 1 68 ? -6.743 -8.372 -3.341 1.00 87.12 68 ALA A CA 1
ATOM 528 C C . ALA A 1 68 ? -6.811 -6.831 -3.358 1.00 87.12 68 ALA A C 1
ATOM 530 O O . ALA A 1 68 ? -7.848 -6.255 -3.698 1.00 87.12 68 ALA A O 1
ATOM 531 N N . VAL A 1 69 ? -5.730 -6.145 -2.972 1.00 83.56 69 VAL A N 1
ATOM 532 C CA . VAL A 1 69 ? -5.661 -4.679 -2.965 1.00 83.56 69 VAL A CA 1
ATOM 533 C C . VAL A 1 69 ? -5.291 -4.184 -4.366 1.00 83.56 69 VAL A C 1
ATOM 535 O O . VAL A 1 69 ? -4.273 -4.612 -4.903 1.00 83.56 69 VAL A O 1
ATOM 538 N N . PRO A 1 70 ? -6.044 -3.252 -4.975 1.00 81.94 70 PRO A N 1
ATOM 539 C CA . PRO A 1 70 ? -5.689 -2.704 -6.280 1.00 81.94 70 PRO A CA 1
ATOM 540 C C . PRO A 1 70 ? -4.421 -1.846 -6.175 1.00 81.94 70 PRO A C 1
ATOM 542 O O . PRO A 1 70 ? -4.427 -0.789 -5.549 1.00 81.94 70 PRO A O 1
ATOM 545 N N . HIS A 1 71 ? -3.322 -2.287 -6.786 1.00 82.31 71 HIS A N 1
ATOM 546 C CA . HIS A 1 71 ? -2.053 -1.556 -6.798 1.00 82.31 71 HIS A CA 1
ATOM 547 C C . HIS A 1 71 ? -1.285 -1.799 -8.101 1.00 82.31 71 HIS A C 1
ATOM 549 O O . HIS A 1 71 ? -1.488 -2.801 -8.788 1.00 82.31 71 HIS A O 1
ATOM 555 N N . VAL A 1 72 ? -0.397 -0.869 -8.461 1.00 77.62 72 VAL A N 1
ATOM 556 C CA . VAL A 1 72 ? 0.434 -1.008 -9.663 1.00 77.62 72 VAL A CA 1
ATOM 557 C C . VAL A 1 72 ? 1.749 -1.673 -9.275 1.00 77.62 72 VAL A C 1
ATOM 559 O O . VAL A 1 72 ? 2.604 -1.054 -8.644 1.00 77.62 72 VAL A O 1
ATOM 562 N N . ALA A 1 73 ? 1.945 -2.924 -9.694 1.00 66.50 73 ALA A N 1
ATOM 563 C CA . ALA A 1 73 ? 3.207 -3.648 -9.540 1.00 66.50 73 ALA A CA 1
ATOM 564 C C . ALA A 1 73 ? 4.281 -3.090 -10.496 1.00 66.50 73 ALA A C 1
ATOM 566 O O . ALA A 1 73 ? 4.707 -3.737 -11.448 1.00 66.50 73 ALA A O 1
ATOM 567 N N . ARG A 1 74 ? 4.719 -1.846 -10.272 1.00 63.22 74 ARG A N 1
ATOM 568 C CA . ARG A 1 74 ? 5.750 -1.185 -11.092 1.00 63.22 74 ARG A CA 1
ATOM 569 C C . ARG A 1 74 ? 7.143 -1.816 -10.920 1.00 63.22 74 ARG A C 1
ATOM 571 O O . ARG A 1 74 ? 8.032 -1.555 -11.721 1.00 63.22 74 ARG A O 1
ATOM 578 N N . GLN A 1 75 ? 7.329 -2.634 -9.889 1.00 62.53 75 GLN A N 1
ATOM 579 C CA . GLN A 1 75 ? 8.634 -2.938 -9.292 1.00 62.53 75 GLN A CA 1
ATOM 580 C C . GLN A 1 75 ? 9.190 -4.326 -9.640 1.00 62.53 75 GLN A C 1
ATOM 582 O O . GLN A 1 75 ? 10.245 -4.697 -9.141 1.00 62.53 75 GLN A O 1
ATOM 587 N N . ALA A 1 76 ? 8.491 -5.089 -10.487 1.00 52.62 76 ALA A N 1
ATOM 588 C CA . ALA A 1 76 ? 8.901 -6.428 -10.919 1.00 52.62 76 ALA A CA 1
ATOM 589 C C . ALA A 1 76 ? 9.587 -6.441 -12.304 1.00 52.62 76 ALA A C 1
ATOM 591 O O . ALA A 1 76 ? 9.482 -7.435 -13.021 1.00 52.62 76 ALA A O 1
ATOM 592 N N . ARG A 1 77 ? 10.226 -5.336 -12.715 1.00 50.16 77 ARG A N 1
ATOM 593 C CA . ARG A 1 77 ? 10.969 -5.248 -13.984 1.00 50.16 77 ARG A CA 1
ATOM 594 C C . ARG A 1 77 ? 12.466 -5.398 -13.787 1.00 50.16 77 ARG A C 1
ATOM 596 O O . ARG A 1 77 ? 12.979 -4.790 -12.826 1.00 50.16 77 ARG A O 1
#